Protein AF-A0A815RD59-F1 (afdb_monomer_lite)

InterPro domains:
  IPR032677 GTP cyclohydrolase II [PF00925] (1-135)
  IPR036144 GTP cyclohydrolase II superfamily [G3DSA:3.40.50.10990] (1-135)
  IPR036144 GTP cyclohydrolase II superfamily [SSF142695] (1-135)

Structure (mmCIF, N/CA/C/O backbone):
data_AF-A0A815RD59-F1
#
_entry.id   AF-A0A815RD59-F1
#
loop_
_atom_site.group_PDB
_atom_site.id
_atom_site.type_symbol
_atom_site.label_atom_id
_atom_site.label_alt_id
_atom_site.label_comp_id
_atom_site.label_asym_id
_atom_site.label_entity_id
_atom_site.label_seq_id
_atom_site.pdbx_PDB_ins_code
_atom_site.Cartn_x
_atom_site.Cartn_y
_atom_site.Cartn_z
_atom_site.occupancy
_atom_site.B_iso_or_equiv
_atom_site.auth_seq_id
_atom_site.auth_comp_id
_atom_site.auth_asym_id
_atom_site.auth_atom_id
_atom_site.pdbx_PDB_model_num
ATOM 1 N N . MET A 1 1 ? 5.877 -1.828 13.494 1.00 91.19 1 MET A N 1
ATOM 2 C CA . MET A 1 1 ? 6.997 -1.334 12.678 1.00 91.19 1 MET A CA 1
ATOM 3 C C . MET A 1 1 ? 7.071 0.187 12.782 1.00 91.19 1 MET A C 1
ATOM 5 O O . MET A 1 1 ? 6.203 0.854 12.228 1.00 91.19 1 MET A O 1
ATOM 9 N N . PRO A 1 2 ? 8.025 0.742 13.547 1.00 93.12 2 PRO A N 1
ATOM 10 C CA . PRO A 1 2 ? 8.308 2.178 13.533 1.00 93.12 2 PRO A CA 1
ATOM 11 C C . PRO A 1 2 ? 9.037 2.581 12.240 1.00 93.12 2 PRO A C 1
ATOM 13 O O . PRO A 1 2 ? 9.905 1.844 11.777 1.00 93.12 2 PRO A O 1
ATOM 16 N N . THR A 1 3 ? 8.697 3.737 11.674 1.00 95.25 3 T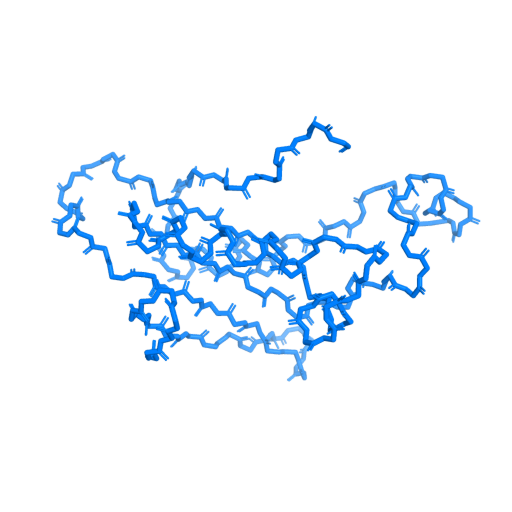HR A N 1
ATOM 17 C CA . THR A 1 3 ? 9.330 4.338 10.488 1.00 95.25 3 THR A CA 1
ATOM 18 C C . THR A 1 3 ? 9.407 5.861 10.644 1.00 95.25 3 THR A C 1
ATOM 20 O O . THR A 1 3 ? 8.900 6.417 11.621 1.00 95.25 3 THR A O 1
ATOM 23 N N . ILE A 1 4 ? 10.003 6.549 9.664 1.00 95.94 4 ILE A N 1
ATOM 24 C CA . ILE A 1 4 ? 9.981 8.019 9.588 1.00 95.94 4 ILE A CA 1
ATOM 25 C C . ILE A 1 4 ? 8.564 8.594 9.404 1.00 95.94 4 ILE A C 1
ATOM 27 O O . ILE A 1 4 ? 8.330 9.741 9.761 1.00 95.94 4 ILE A O 1
ATOM 31 N N . HIS A 1 5 ? 7.622 7.784 8.909 1.00 96.00 5 HIS A N 1
ATOM 32 C CA . HIS A 1 5 ? 6.228 8.169 8.659 1.00 96.00 5 HIS A CA 1
ATOM 33 C C . HIS A 1 5 ? 5.300 7.862 9.841 1.00 96.00 5 HIS A C 1
ATOM 35 O O . HIS A 1 5 ? 4.116 8.169 9.780 1.00 96.00 5 HIS A O 1
ATOM 41 N N . GLY A 1 6 ? 5.799 7.219 10.904 1.00 93.44 6 GLY A N 1
ATOM 42 C CA . GLY A 1 6 ? 5.000 6.850 12.073 1.00 93.44 6 GLY A CA 1
ATOM 43 C C . GLY A 1 6 ? 5.137 5.386 12.483 1.00 93.44 6 GLY A C 1
ATOM 44 O O . GLY A 1 6 ? 6.118 4.707 12.175 1.00 93.44 6 GLY A O 1
ATOM 45 N N . LYS A 1 7 ? 4.164 4.886 13.250 1.00 92.94 7 LYS A N 1
ATOM 46 C CA . LYS A 1 7 ? 4.140 3.497 13.731 1.00 92.94 7 LYS A CA 1
ATOM 47 C C . LYS A 1 7 ? 3.034 2.729 13.024 1.00 92.94 7 LYS A C 1
ATOM 49 O O . LYS A 1 7 ? 1.867 3.077 13.135 1.00 92.94 7 LYS A O 1
ATOM 54 N N . PHE A 1 8 ? 3.406 1.623 12.391 1.00 95.12 8 PHE A N 1
ATOM 55 C CA . PHE A 1 8 ? 2.478 0.783 11.638 1.00 95.12 8 PHE A CA 1
ATOM 56 C C . PHE A 1 8 ? 2.422 -0.641 12.182 1.00 95.12 8 PHE A C 1
ATOM 58 O O . PHE A 1 8 ? 3.410 -1.163 12.706 1.00 95.12 8 PHE A O 1
ATOM 65 N N . CYS A 1 9 ? 1.293 -1.308 11.992 1.00 94.44 9 CYS A N 1
ATOM 66 C CA . CYS A 1 9 ? 1.207 -2.763 12.026 1.00 94.44 9 CYS A CA 1
ATOM 67 C C . CYS A 1 9 ? 1.472 -3.304 10.621 1.00 94.44 9 CYS A C 1
ATOM 69 O O . CYS A 1 9 ? 1.010 -2.735 9.639 1.00 94.44 9 CYS A O 1
ATOM 71 N N . THR A 1 10 ? 2.213 -4.399 10.514 1.00 94.25 10 THR A N 1
ATOM 72 C CA . THR A 1 10 ? 2.486 -5.050 9.230 1.00 94.25 10 THR A CA 1
ATOM 73 C C . THR A 1 10 ? 1.875 -6.440 9.218 1.00 94.25 10 THR A C 1
ATOM 75 O O . THR A 1 10 ? 1.945 -7.165 10.211 1.00 94.25 10 THR A O 1
ATOM 78 N N . ARG A 1 11 ? 1.269 -6.817 8.092 1.00 95.06 11 ARG A N 1
ATOM 79 C CA . ARG A 1 11 ? 0.744 -8.163 7.853 1.00 95.06 11 ARG A CA 1
ATOM 80 C C . ARG A 1 11 ? 1.220 -8.656 6.496 1.00 95.06 11 ARG A C 1
ATOM 82 O O . ARG A 1 11 ? 1.310 -7.879 5.552 1.00 95.06 11 ARG A O 1
ATOM 89 N N . VAL A 1 12 ? 1.530 -9.943 6.415 1.00 94.44 12 VAL A N 1
ATOM 90 C CA . VAL A 1 12 ? 1.972 -10.593 5.180 1.00 94.44 12 VAL A CA 1
ATOM 91 C C . VAL A 1 12 ? 0.905 -11.588 4.750 1.00 94.44 12 VAL A C 1
ATOM 93 O O . VAL A 1 12 ? 0.421 -12.367 5.572 1.00 94.44 12 VAL A O 1
ATOM 96 N N . 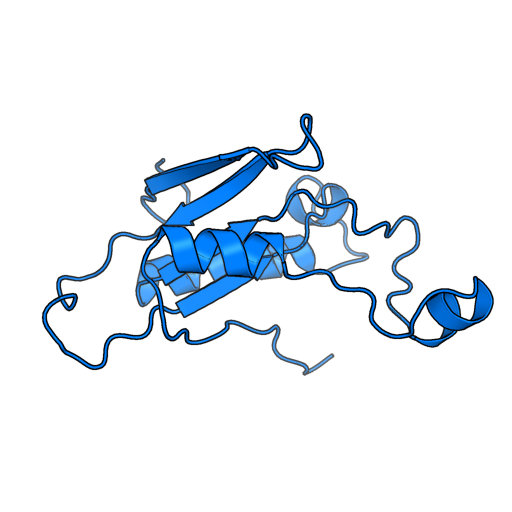TYR A 1 13 ? 0.547 -11.552 3.472 1.00 92.88 13 TYR A N 1
ATOM 97 C CA . TYR A 1 13 ? -0.384 -12.478 2.838 1.00 92.88 13 TYR A CA 1
ATOM 98 C C . TYR A 1 13 ? 0.379 -13.315 1.824 1.00 92.88 13 TYR A C 1
ATOM 100 O O . TYR A 1 13 ? 1.006 -12.766 0.925 1.00 92.88 13 TYR A O 1
ATOM 108 N N . SER A 1 14 ? 0.346 -14.637 1.973 1.00 90.75 14 SER A N 1
ATOM 109 C CA . SER A 1 14 ? 0.928 -15.540 0.976 1.00 90.75 14 SER A CA 1
ATOM 110 C C . SER A 1 14 ? -0.109 -15.828 -0.101 1.00 90.75 14 SER A C 1
ATOM 112 O O . SER A 1 14 ? -1.249 -16.160 0.223 1.00 90.75 14 SER A O 1
ATOM 114 N N . ASP A 1 15 ? 0.282 -15.697 -1.362 1.00 85.25 15 ASP A N 1
ATOM 115 C CA . ASP A 1 15 ? -0.572 -16.055 -2.485 1.00 85.25 15 ASP A CA 1
ATOM 116 C C . ASP A 1 15 ? -0.693 -17.587 -2.558 1.00 85.25 15 ASP A C 1
ATOM 118 O O . ASP A 1 15 ? 0.298 -18.314 -2.658 1.00 85.25 15 ASP A O 1
ATOM 122 N N . LEU A 1 16 ? -1.927 -18.088 -2.464 1.00 81.56 16 LEU A N 1
ATOM 123 C CA . LEU A 1 16 ? -2.221 -19.524 -2.494 1.00 81.56 16 LEU A CA 1
ATOM 124 C C . LEU A 1 16 ? -2.177 -20.107 -3.913 1.00 81.56 16 LEU A C 1
ATOM 126 O O . LEU A 1 16 ? -2.014 -21.315 -4.073 1.00 81.56 16 LEU A O 1
ATOM 130 N N . VAL A 1 17 ? -2.321 -19.263 -4.936 1.00 79.44 17 VAL A N 1
ATOM 131 C CA . VAL A 1 17 ? -2.238 -19.634 -6.354 1.00 79.44 17 VAL A CA 1
ATOM 132 C C . VAL A 1 17 ? -0.790 -19.522 -6.832 1.00 79.44 17 VAL A C 1
ATOM 134 O O . VAL A 1 17 ? -0.280 -20.424 -7.498 1.00 79.44 17 VAL A O 1
ATOM 137 N N . LYS A 1 18 ? -0.100 -18.442 -6.457 1.00 72.62 18 LYS A N 1
ATOM 138 C CA . LYS A 1 18 ? 1.321 -18.203 -6.741 1.00 72.62 18 LYS A CA 1
ATOM 139 C C . LYS A 1 18 ? 2.140 -18.401 -5.471 1.00 72.62 18 LYS A C 1
ATOM 141 O O . LYS A 1 18 ? 2.594 -17.446 -4.858 1.00 72.62 18 LYS A O 1
ATOM 146 N N . THR A 1 19 ? 2.378 -19.655 -5.108 1.00 66.56 19 THR A N 1
ATOM 147 C CA . THR A 1 19 ? 2.923 -20.084 -3.803 1.00 66.56 19 THR A CA 1
ATOM 148 C C . THR A 1 19 ? 4.230 -19.422 -3.329 1.00 66.56 19 THR A C 1
ATOM 150 O O . THR A 1 19 ? 4.572 -19.537 -2.154 1.00 66.56 19 THR A O 1
ATOM 153 N N . SER A 1 20 ? 4.970 -18.730 -4.199 1.00 78.12 20 SER A N 1
ATOM 154 C CA . SER A 1 20 ? 6.191 -17.980 -3.869 1.00 78.12 20 SER A CA 1
ATOM 155 C C . SER A 1 20 ? 6.003 -16.461 -3.745 1.00 78.12 20 SER A C 1
ATOM 157 O O . SER A 1 20 ? 6.980 -15.746 -3.517 1.00 78.12 20 SER A O 1
ATOM 159 N N . VAL A 1 21 ? 4.781 -15.948 -3.900 1.00 84.50 21 VAL A N 1
ATOM 160 C CA . VAL A 1 21 ? 4.464 -14.519 -3.814 1.00 84.50 21 VAL A CA 1
ATOM 161 C C . VAL A 1 21 ? 3.903 -14.195 -2.432 1.00 84.50 21 VAL A C 1
ATOM 163 O O . VAL A 1 21 ? 2.999 -14.858 -1.927 1.00 84.50 21 VAL A O 1
ATOM 166 N N . GLN A 1 22 ? 4.451 -13.152 -1.811 1.00 89.75 22 GLN A N 1
ATOM 167 C CA . GLN A 1 22 ? 3.993 -12.640 -0.524 1.00 89.75 22 GLN A CA 1
ATOM 168 C C . GLN A 1 22 ? 3.641 -11.167 -0.657 1.00 89.75 22 GLN A C 1
ATOM 170 O O . GLN A 1 22 ? 4.514 -10.355 -0.917 1.00 89.75 22 GLN A O 1
ATOM 175 N N . HIS A 1 23 ? 2.386 -10.801 -0.452 1.00 92.00 23 HIS A N 1
ATOM 176 C CA . HIS A 1 23 ? 1.945 -9.411 -0.439 1.00 92.00 23 HIS A CA 1
ATOM 177 C C . HIS A 1 23 ? 2.119 -8.830 0.965 1.00 92.00 23 HIS A C 1
ATOM 179 O O . HIS A 1 23 ? 1.898 -9.517 1.966 1.00 92.00 23 HIS A O 1
ATOM 185 N N . VAL A 1 24 ? 2.488 -7.554 1.050 1.00 94.81 24 VAL A N 1
ATOM 186 C CA . VAL A 1 24 ? 2.668 -6.863 2.332 1.00 94.81 24 VAL A CA 1
ATOM 187 C C . VAL A 1 24 ? 1.554 -5.846 2.512 1.00 94.81 24 VAL A C 1
ATOM 189 O O . VAL A 1 24 ? 1.221 -5.104 1.595 1.00 94.81 24 VAL A O 1
ATOM 192 N N . VAL A 1 25 ? 0.986 -5.797 3.711 1.00 96.12 25 VAL A N 1
ATOM 193 C CA . VAL A 1 25 ? 0.007 -4.791 4.112 1.00 96.12 25 VAL A CA 1
ATOM 194 C C . VAL A 1 25 ? 0.577 -4.001 5.276 1.00 96.12 25 VAL A C 1
ATOM 196 O O . VAL A 1 25 ? 0.968 -4.573 6.295 1.00 96.12 25 VAL A O 1
ATOM 199 N N . ILE A 1 26 ? 0.613 -2.683 5.121 1.00 96.56 26 ILE A N 1
ATOM 200 C CA . ILE A 1 26 ? 1.015 -1.725 6.148 1.00 96.56 26 ILE A CA 1
ATOM 201 C C . ILE A 1 26 ? -0.255 -1.049 6.654 1.00 96.56 26 ILE A C 1
ATOM 203 O O . ILE A 1 26 ? -0.991 -0.448 5.883 1.00 96.56 26 ILE A O 1
ATOM 207 N N . ILE A 1 27 ? -0.528 -1.165 7.946 1.00 95.12 27 ILE A N 1
ATOM 208 C CA . ILE A 1 27 ? -1.761 -0.705 8.582 1.00 95.12 27 ILE A CA 1
ATOM 209 C C . ILE A 1 27 ? -1.390 0.395 9.571 1.00 95.12 27 ILE A C 1
ATOM 211 O O . ILE A 1 27 ? -0.637 0.151 10.518 1.00 95.12 27 ILE A O 1
ATOM 215 N N . ALA A 1 28 ? -1.908 1.601 9.356 1.00 92.88 28 ALA A N 1
ATOM 216 C CA . ALA A 1 28 ? -1.825 2.661 10.351 1.00 92.88 28 ALA A CA 1
ATOM 217 C C . ALA A 1 28 ? -2.797 2.354 11.494 1.00 92.88 28 ALA A C 1
ATOM 219 O O . ALA A 1 28 ? -3.873 1.792 11.273 1.00 92.88 28 ALA A O 1
ATOM 220 N N . THR A 1 29 ? -2.433 2.704 12.727 1.00 77.81 29 THR A N 1
ATOM 221 C CA . THR A 1 29 ? -3.367 2.590 13.852 1.00 77.81 29 THR A CA 1
ATOM 222 C C . THR A 1 29 ? -4.613 3.413 13.558 1.00 77.81 29 THR A C 1
ATOM 224 O O . THR A 1 29 ? -4.531 4.623 13.362 1.00 77.81 29 THR A O 1
ATOM 227 N N . PHE A 1 30 ? -5.769 2.753 13.513 1.00 66.75 30 PHE A N 1
ATOM 228 C CA . PHE A 1 30 ? -7.043 3.437 13.357 1.00 66.75 30 PHE A CA 1
ATOM 229 C C . PHE A 1 30 ? -7.300 4.272 14.612 1.00 66.75 30 PHE A C 1
ATOM 231 O O . PHE A 1 30 ? -7.279 3.738 15.722 1.00 66.75 30 PHE A O 1
ATOM 238 N N . HIS A 1 31 ? -7.548 5.568 14.446 1.00 56.03 31 HIS A N 1
ATOM 239 C CA . HIS A 1 31 ? -8.124 6.383 15.507 1.00 56.03 31 HIS A CA 1
ATOM 240 C C . HIS A 1 31 ? -9.554 5.892 15.752 1.00 56.03 31 HIS A C 1
ATOM 242 O O . HIS A 1 31 ? -10.420 6.238 14.969 1.00 56.03 31 HIS A O 1
ATOM 248 N N . ASP A 1 32 ? -9.725 5.005 16.742 1.00 46.31 32 ASP A N 1
ATOM 249 C CA . ASP A 1 32 ? -10.900 4.555 17.532 1.00 46.31 32 ASP A CA 1
ATOM 250 C C . ASP A 1 32 ? -12.350 4.619 16.977 1.00 46.31 32 ASP A C 1
ATOM 252 O O . ASP A 1 32 ? -13.312 4.375 17.698 1.00 46.31 32 ASP A O 1
ATOM 256 N N . ASP A 1 33 ? -12.556 4.868 15.688 1.00 51.44 33 ASP A N 1
ATOM 257 C CA . ASP A 1 33 ? -13.866 5.125 15.084 1.00 51.44 33 ASP A CA 1
ATOM 258 C C . ASP A 1 33 ? -14.435 3.876 14.388 1.00 51.44 33 ASP A C 1
ATOM 260 O O . ASP A 1 33 ? -15.321 3.940 13.542 1.00 51.44 33 ASP A O 1
ATOM 264 N N . ARG A 1 34 ? -13.946 2.684 14.769 1.00 51.31 34 ARG A N 1
ATOM 265 C CA . ARG A 1 34 ? -14.497 1.392 14.309 1.00 51.31 34 ARG A CA 1
ATOM 266 C C . ARG A 1 34 ? -15.960 1.182 14.724 1.00 51.31 34 ARG A C 1
ATOM 268 O O . ARG A 1 34 ? -16.595 0.261 14.220 1.00 51.31 34 ARG A O 1
ATOM 275 N N . SER A 1 35 ? -16.475 2.004 15.642 1.00 51.53 35 SER A N 1
ATOM 276 C CA . SER A 1 35 ? -17.862 1.950 16.117 1.00 51.53 35 SER A CA 1
ATOM 277 C C . SER A 1 35 ? -18.838 2.782 15.280 1.00 51.53 35 SER A C 1
ATOM 279 O O . SER A 1 35 ? -20.045 2.662 15.491 1.00 51.53 35 SER A O 1
ATOM 281 N N . SER A 1 36 ? -18.373 3.601 14.327 1.00 57.16 36 SER A N 1
ATOM 282 C CA . SER A 1 36 ? -19.276 4.275 13.394 1.00 57.16 36 SER A CA 1
ATOM 283 C C . SER A 1 36 ? -19.552 3.378 12.185 1.00 57.16 36 SER A C 1
ATOM 285 O O . SER A 1 36 ? -18.659 2.929 11.470 1.00 57.16 36 SER A O 1
ATOM 287 N N . SER A 1 37 ? -20.833 3.127 11.926 1.00 56.34 37 SER A N 1
ATOM 288 C CA . SER A 1 37 ? -21.349 2.272 10.847 1.00 56.34 37 SER A CA 1
ATOM 289 C C . SER A 1 37 ? -20.999 2.734 9.417 1.00 56.34 37 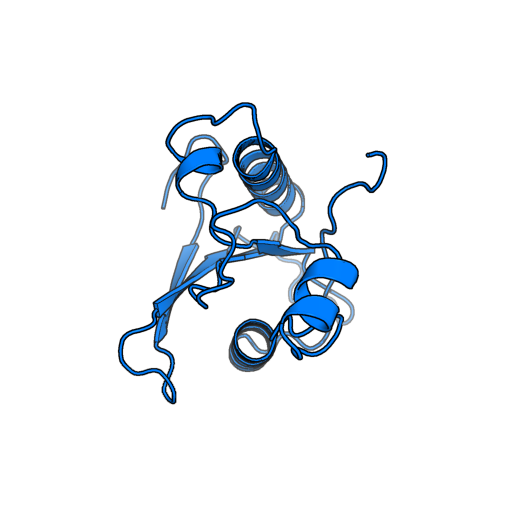SER A C 1
ATOM 291 O O . SER A 1 37 ? -21.415 2.090 8.461 1.00 56.34 37 SER A O 1
ATOM 293 N N . ASN A 1 38 ? -20.217 3.810 9.262 1.00 60.06 38 ASN A N 1
ATOM 294 C CA . ASN A 1 38 ? -19.824 4.426 7.990 1.00 60.06 38 ASN A CA 1
ATOM 295 C C . ASN A 1 38 ? -18.299 4.616 7.830 1.00 60.06 38 ASN A C 1
ATOM 297 O O . ASN A 1 38 ? -17.858 5.349 6.939 1.00 60.06 38 ASN A O 1
ATOM 301 N N . PHE A 1 39 ? -17.462 3.991 8.664 1.00 71.88 39 PHE A N 1
ATOM 302 C CA . PHE A 1 39 ? -16.012 4.152 8.545 1.00 71.88 39 PHE A CA 1
ATOM 303 C C . PHE A 1 39 ? -15.446 3.413 7.317 1.00 71.88 39 PHE A C 1
ATOM 305 O O . PHE A 1 39 ? -15.341 2.190 7.300 1.00 71.88 39 PHE A O 1
ATOM 312 N N . SER A 1 40 ? -15.030 4.166 6.291 1.00 86.50 40 SER A N 1
ATOM 313 C CA . SER A 1 40 ? -14.275 3.639 5.141 1.00 86.50 40 SER A CA 1
ATOM 314 C C . SER A 1 40 ? -12.796 4.033 5.257 1.00 86.50 40 SER A C 1
ATOM 316 O O . SER A 1 40 ? 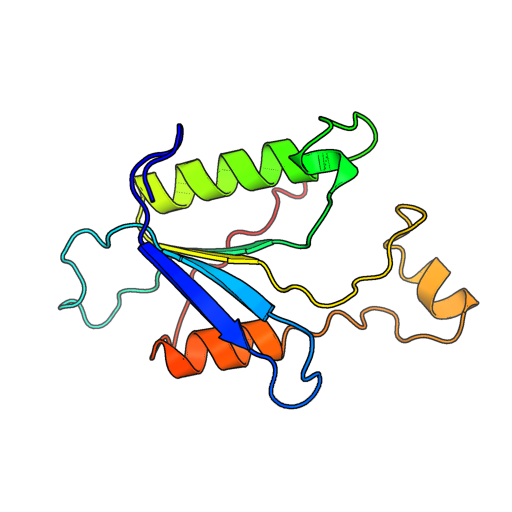-12.483 5.225 5.134 1.00 86.50 40 SER A O 1
ATOM 318 N N . PRO A 1 41 ? -11.858 3.100 5.499 1.00 89.62 41 PRO A N 1
ATOM 319 C CA . PRO A 1 41 ? -10.442 3.436 5.622 1.00 89.62 41 PRO A CA 1
ATOM 320 C C . PRO A 1 41 ? -9.877 3.989 4.312 1.00 89.62 41 PRO A C 1
ATOM 322 O O . PRO A 1 41 ? -10.325 3.617 3.223 1.00 89.62 41 PRO A O 1
ATOM 325 N N . TYR A 1 42 ? -8.871 4.860 4.409 1.00 92.44 42 TYR A N 1
ATOM 326 C CA . TYR A 1 42 ? -8.073 5.205 3.238 1.00 92.44 42 TYR A CA 1
ATOM 327 C C . TYR A 1 42 ? -7.199 4.016 2.850 1.00 92.44 42 TYR A C 1
ATOM 329 O O . TYR A 1 42 ? -6.536 3.424 3.701 1.00 92.44 42 TYR A O 1
ATOM 337 N N . VAL A 1 43 ? -7.221 3.649 1.572 1.00 93.38 43 VAL A N 1
ATOM 338 C CA . VAL A 1 43 ? -6.482 2.494 1.061 1.00 93.38 43 VAL A CA 1
ATOM 339 C C . VAL A 1 43 ? -5.606 2.926 -0.094 1.00 93.38 43 VAL A C 1
ATOM 341 O O . VAL A 1 43 ? -6.104 3.440 -1.089 1.00 93.38 43 VAL A O 1
ATOM 344 N N . ARG A 1 44 ? -4.304 2.677 0.011 1.00 93.81 44 ARG A N 1
ATOM 345 C CA . ARG A 1 44 ? -3.370 2.771 -1.111 1.00 93.81 44 ARG A CA 1
ATOM 346 C C . ARG A 1 44 ? -3.084 1.367 -1.632 1.00 93.81 44 ARG A C 1
ATOM 348 O O . ARG A 1 44 ? -2.650 0.523 -0.859 1.00 93.81 44 ARG A O 1
ATOM 355 N N . ILE A 1 45 ? -3.259 1.129 -2.928 1.00 91.81 45 ILE A N 1
ATOM 356 C CA . ILE A 1 45 ? -2.682 -0.044 -3.600 1.00 91.81 45 ILE A CA 1
ATOM 357 C C . ILE A 1 45 ? -1.435 0.451 -4.324 1.00 91.81 45 ILE A C 1
ATOM 359 O O . ILE A 1 45 ? -1.539 1.289 -5.216 1.00 91.81 45 ILE A O 1
ATOM 363 N N . HIS A 1 46 ? -0.264 0.002 -3.888 1.00 90.50 46 HIS A N 1
ATOM 364 C CA . HIS A 1 46 ? 1.015 0.534 -4.344 1.00 90.50 46 HIS A CA 1
ATOM 365 C C . HIS A 1 46 ? 1.811 -0.528 -5.095 1.00 90.50 46 HIS A C 1
ATOM 367 O O . HIS A 1 46 ? 2.217 -1.526 -4.504 1.00 90.50 46 HIS A O 1
ATOM 373 N N . SER A 1 47 ? 2.029 -0.311 -6.390 1.00 84.50 47 SER A N 1
ATOM 374 C CA . SER A 1 47 ? 2.849 -1.204 -7.209 1.00 84.50 47 SER A CA 1
ATOM 375 C C . SER A 1 47 ? 4.314 -1.136 -6.792 1.00 84.50 47 SER A C 1
ATOM 377 O O . SER A 1 47 ? 4.851 -0.048 -6.605 1.00 84.50 47 SER A O 1
ATOM 379 N N . GLU A 1 48 ? 4.963 -2.297 -6.703 1.00 85.69 48 GLU A N 1
ATOM 380 C CA . GLU A 1 48 ? 6.393 -2.386 -6.416 1.00 85.69 48 GLU A CA 1
ATOM 381 C C . GLU A 1 48 ? 7.227 -1.682 -7.490 1.00 85.69 48 GLU A C 1
ATOM 383 O O . GLU A 1 48 ? 7.179 -2.043 -8.667 1.00 85.69 48 GLU A O 1
ATOM 388 N N . CYS A 1 49 ? 8.077 -0.744 -7.068 1.00 86.12 49 CYS A N 1
ATOM 389 C CA . CYS A 1 49 ? 9.143 -0.213 -7.906 1.00 86.12 49 CYS A CA 1
ATOM 390 C C . CYS A 1 49 ? 10.451 -0.099 -7.122 1.00 86.12 49 CYS A C 1
ATOM 392 O O . CYS A 1 49 ? 10.771 0.941 -6.547 1.00 86.12 49 CYS A O 1
ATOM 394 N N . LEU A 1 50 ? 11.266 -1.155 -7.174 1.00 87.88 50 LEU A N 1
ATOM 395 C CA . LEU A 1 50 ? 12.558 -1.209 -6.483 1.00 87.88 50 LEU A CA 1
ATOM 396 C C . LEU A 1 50 ? 13.444 0.016 -6.775 1.00 87.88 50 LEU A C 1
ATOM 398 O O . LEU A 1 50 ? 14.034 0.599 -5.868 1.00 87.88 50 LEU A O 1
ATOM 402 N N . THR A 1 51 ? 13.543 0.415 -8.046 1.00 87.38 51 THR A N 1
ATOM 403 C CA . THR A 1 51 ? 14.384 1.542 -8.468 1.00 87.38 51 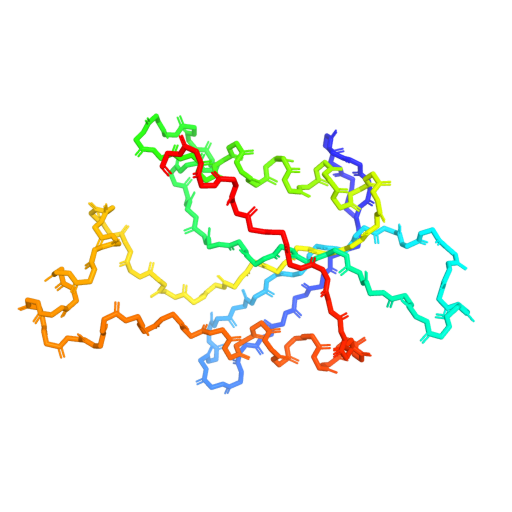THR A CA 1
ATOM 404 C C . THR A 1 51 ? 13.857 2.886 -7.992 1.00 87.38 51 THR A C 1
ATOM 406 O O . THR A 1 51 ? 14.654 3.742 -7.624 1.00 87.38 51 THR A O 1
ATOM 409 N N . GLY A 1 52 ? 12.539 3.085 -7.991 1.00 88.44 52 GLY A N 1
ATOM 410 C CA . GLY A 1 52 ? 11.930 4.334 -7.537 1.00 88.44 52 GLY A CA 1
ATOM 411 C C . GLY A 1 52 ? 11.939 4.486 -6.020 1.00 88.44 52 GLY A C 1
ATOM 412 O O . GLY A 1 52 ? 12.090 5.595 -5.531 1.00 88.44 52 GLY A O 1
ATOM 413 N N . GLU A 1 53 ? 11.787 3.383 -5.289 1.00 92.00 53 GLU A N 1
ATOM 414 C CA . GLU A 1 53 ? 11.581 3.391 -3.837 1.00 92.00 53 GLU A CA 1
ATOM 415 C C . GLU A 1 53 ? 12.875 3.269 -3.031 1.00 92.00 53 GLU A C 1
ATOM 417 O O . GLU A 1 53 ? 12.977 3.860 -1.963 1.00 92.00 53 GLU A O 1
ATOM 422 N N . ILE A 1 54 ? 13.851 2.488 -3.510 1.00 93.38 54 ILE A N 1
ATOM 423 C CA . ILE A 1 54 ? 15.114 2.260 -2.783 1.00 93.38 54 ILE A CA 1
ATOM 424 C C . ILE A 1 54 ? 16.251 3.112 -3.345 1.00 93.38 54 ILE A C 1
ATOM 426 O O . ILE A 1 54 ? 17.126 3.544 -2.599 1.00 93.38 54 ILE A O 1
ATOM 430 N N . PHE A 1 55 ? 16.266 3.326 -4.661 1.00 92.81 55 PHE A N 1
ATOM 431 C CA . PHE A 1 55 ? 17.364 4.008 -5.350 1.00 92.81 55 PHE A CA 1
ATOM 432 C C . PHE A 1 55 ? 17.013 5.433 -5.799 1.00 92.81 55 PHE A C 1
ATOM 434 O O . PHE A 1 55 ? 17.789 6.025 -6.548 1.00 92.81 55 PHE A O 1
ATOM 441 N N . ASP A 1 56 ? 15.852 5.960 -5.389 1.00 90.19 56 ASP A N 1
ATOM 442 C CA . ASP A 1 56 ? 15.366 7.305 -5.731 1.00 90.19 56 ASP A CA 1
ATOM 443 C C . ASP A 1 56 ? 15.467 7.617 -7.235 1.00 90.19 56 ASP A C 1
ATOM 445 O O . ASP A 1 56 ? 15.914 8.685 -7.668 1.00 90.19 56 ASP A O 1
ATOM 449 N N . CYS A 1 57 ? 15.094 6.644 -8.073 1.00 86.94 57 CYS A N 1
ATOM 450 C CA . CYS A 1 57 ? 15.210 6.780 -9.518 1.00 86.94 57 CYS A CA 1
ATOM 451 C C . CYS A 1 57 ? 14.375 7.957 -10.039 1.00 86.94 57 CYS A C 1
ATOM 453 O O . CYS A 1 57 ? 13.150 7.920 -10.017 1.00 86.94 57 CYS A O 1
ATOM 455 N N . LEU A 1 58 ? 15.043 8.941 -10.644 1.00 86.75 58 LEU A N 1
ATOM 456 C CA . LEU A 1 58 ? 14.420 10.148 -11.208 1.00 86.75 58 LEU A CA 1
ATOM 457 C C . LEU A 1 58 ? 13.517 9.899 -12.432 1.00 86.75 58 LEU A C 1
ATOM 459 O O . LEU A 1 58 ? 12.907 10.834 -12.943 1.00 86.75 58 LEU A O 1
ATOM 463 N N . LYS A 1 59 ? 13.467 8.665 -12.952 1.00 83.00 59 LYS A N 1
ATOM 464 C CA . LYS A 1 59 ? 12.634 8.297 -14.112 1.00 83.00 59 LYS A CA 1
ATOM 465 C C . LYS A 1 59 ? 11.207 7.904 -13.732 1.00 83.00 59 LYS A C 1
ATOM 467 O O . LYS A 1 59 ? 10.401 7.653 -14.621 1.00 83.00 59 LYS A O 1
ATOM 472 N N . CYS A 1 60 ? 10.908 7.815 -12.442 1.00 81.12 60 CYS A N 1
ATOM 473 C CA . CYS A 1 60 ? 9.589 7.480 -11.934 1.00 81.12 60 CYS A CA 1
ATOM 474 C C . CYS A 1 60 ? 9.361 8.158 -10.582 1.00 81.12 60 CYS A C 1
ATOM 476 O O . CYS A 1 60 ? 10.305 8.584 -9.926 1.00 81.12 60 CYS A O 1
ATOM 478 N N . ASP A 1 61 ? 8.117 8.214 -10.137 1.00 85.12 61 ASP A N 1
ATOM 479 C CA . ASP A 1 61 ? 7.710 8.888 -8.906 1.00 85.12 61 ASP A CA 1
ATOM 480 C C . ASP A 1 61 ? 7.145 7.923 -7.845 1.00 85.12 61 ASP A C 1
ATOM 482 O O . ASP A 1 61 ? 6.585 8.365 -6.844 1.00 85.12 61 ASP A O 1
ATOM 486 N N . TYR A 1 62 ? 7.352 6.607 -8.001 1.00 88.56 62 TYR A N 1
ATOM 487 C CA . TYR A 1 62 ? 6.883 5.588 -7.048 1.00 88.56 62 TYR A CA 1
ATOM 488 C C . TYR A 1 62 ? 7.402 5.800 -5.618 1.00 88.56 62 TYR A C 1
ATOM 490 O O . TYR A 1 62 ? 6.637 5.614 -4.677 1.00 88.56 62 TYR A O 1
ATOM 498 N N . GLY A 1 63 ? 8.661 6.218 -5.433 1.00 91.25 63 GLY A N 1
ATOM 499 C CA . GLY A 1 63 ? 9.219 6.520 -4.107 1.00 91.25 63 GLY A CA 1
ATOM 500 C C . GLY A 1 63 ? 8.483 7.673 -3.410 1.00 91.25 63 GLY A C 1
ATOM 501 O O . GLY A 1 63 ? 7.892 7.464 -2.348 1.00 91.25 63 GLY A O 1
ATOM 502 N N . PRO A 1 64 ? 8.425 8.876 -4.017 1.00 92.62 64 PRO A N 1
ATOM 503 C CA . PRO A 1 64 ? 7.619 9.983 -3.504 1.00 92.62 64 PRO A CA 1
ATOM 504 C C . PRO A 1 64 ? 6.147 9.622 -3.260 1.00 92.62 64 PRO A C 1
ATOM 506 O O . PRO A 1 64 ? 5.585 10.019 -2.240 1.00 92.62 64 PRO A O 1
ATOM 509 N N . GLN A 1 65 ? 5.529 8.838 -4.148 1.00 91.62 65 GLN A N 1
ATOM 510 C CA . GLN A 1 65 ? 4.149 8.377 -3.976 1.00 91.62 65 GLN A CA 1
ATOM 511 C C . GLN A 1 65 ? 3.982 7.421 -2.786 1.00 91.62 65 GLN A C 1
ATOM 513 O O . GLN A 1 65 ? 2.997 7.533 -2.055 1.00 91.62 65 GLN A O 1
ATOM 518 N N . LEU A 1 66 ? 4.924 6.495 -2.574 1.00 94.56 66 LEU A N 1
ATOM 519 C CA . LEU A 1 66 ? 4.927 5.595 -1.420 1.00 94.56 66 LEU A CA 1
ATOM 520 C C . LEU A 1 66 ? 5.002 6.399 -0.120 1.00 94.56 66 LEU A C 1
ATOM 522 O O . LEU A 1 66 ? 4.182 6.198 0.775 1.00 94.56 66 LEU A O 1
ATOM 526 N N . ASN A 1 67 ? 5.939 7.347 -0.050 1.00 95.62 67 ASN A N 1
ATOM 527 C CA . ASN A 1 67 ? 6.127 8.216 1.111 1.00 95.62 67 ASN A CA 1
ATOM 528 C C . ASN A 1 67 ? 4.863 9.034 1.406 1.00 95.62 67 ASN A C 1
ATOM 530 O O . ASN A 1 67 ? 4.345 8.986 2.519 1.00 95.62 67 ASN A O 1
ATOM 534 N N . ALA A 1 68 ? 4.299 9.693 0.388 1.00 95.00 68 ALA A N 1
ATOM 535 C CA . ALA A 1 68 ? 3.072 10.473 0.530 1.00 95.00 68 ALA A CA 1
ATOM 536 C C . ALA A 1 68 ? 1.880 9.613 0.981 1.00 95.00 68 ALA A C 1
ATOM 538 O O . ALA A 1 68 ? 1.061 10.051 1.790 1.00 95.00 68 ALA A O 1
ATOM 539 N N . ALA A 1 69 ? 1.777 8.375 0.489 1.00 94.81 69 ALA A N 1
ATOM 540 C CA . ALA A 1 69 ? 0.734 7.456 0.917 1.00 94.81 69 ALA A CA 1
ATOM 541 C C . ALA A 1 69 ? 0.914 7.017 2.376 1.00 94.81 69 ALA A C 1
ATOM 543 O O . ALA A 1 69 ? -0.074 6.987 3.106 1.00 94.81 69 ALA A O 1
ATOM 544 N N . LEU A 1 70 ? 2.144 6.706 2.804 1.00 96.50 70 LEU A N 1
ATOM 545 C CA . LEU A 1 70 ? 2.462 6.339 4.189 1.00 96.50 70 LEU A CA 1
ATOM 546 C C . LEU A 1 70 ? 2.166 7.483 5.162 1.00 96.50 70 LEU A C 1
ATOM 548 O O . LEU A 1 70 ? 1.517 7.249 6.184 1.00 96.50 70 LEU A O 1
ATOM 552 N N . ASP A 1 71 ? 2.569 8.708 4.816 1.00 95.81 71 ASP A N 1
ATOM 553 C CA . ASP A 1 71 ? 2.230 9.911 5.581 1.00 95.81 71 ASP A CA 1
ATOM 554 C C . ASP A 1 71 ? 0.714 10.073 5.681 1.00 95.81 71 ASP A C 1
ATOM 556 O O . ASP A 1 71 ? 0.172 10.257 6.774 1.00 95.81 71 ASP A O 1
ATOM 560 N N . LYS A 1 72 ? 0.007 9.923 4.551 1.00 93.75 72 LYS A N 1
ATOM 561 C CA . LYS A 1 72 ? -1.440 10.112 4.525 1.00 93.75 72 LYS A CA 1
ATOM 562 C C . LYS A 1 72 ? -2.163 9.092 5.390 1.00 93.75 72 LYS A C 1
ATOM 564 O O . LYS A 1 72 ? -2.971 9.481 6.227 1.00 93.75 72 LYS A O 1
ATOM 569 N N . ILE A 1 73 ? -1.888 7.796 5.230 1.00 93.62 73 ILE A N 1
ATOM 570 C CA . ILE A 1 73 ? -2.579 6.772 6.027 1.00 93.62 73 ILE A CA 1
ATOM 571 C C . ILE A 1 73 ? -2.248 6.890 7.518 1.00 93.62 73 ILE A C 1
ATOM 573 O O . ILE A 1 73 ? -3.094 6.540 8.335 1.00 93.62 73 ILE A O 1
ATOM 577 N N . ASN A 1 74 ? -1.061 7.388 7.882 1.00 93.69 74 ASN A N 1
ATOM 578 C CA . ASN A 1 74 ? -0.707 7.636 9.276 1.00 93.69 74 ASN A CA 1
ATOM 579 C C . ASN A 1 74 ? -1.463 8.839 9.857 1.00 93.69 74 ASN A C 1
ATOM 581 O O . ASN A 1 74 ? -1.875 8.792 11.010 1.00 93.69 74 ASN A O 1
ATOM 585 N N . GLU A 1 75 ? -1.679 9.887 9.058 1.00 91.50 75 GLU A N 1
ATOM 586 C CA . GLU A 1 75 ? -2.446 11.075 9.446 1.00 91.50 75 GLU A CA 1
ATOM 587 C C . GLU A 1 75 ? -3.942 10.769 9.624 1.00 91.50 75 GLU A C 1
ATOM 589 O O . GLU A 1 75 ? -4.532 11.106 10.647 1.00 91.50 75 GLU A O 1
ATOM 594 N N . VAL A 1 76 ? -4.574 10.152 8.618 1.00 89.12 76 VAL A N 1
ATOM 595 C CA . VAL A 1 76 ? -6.046 10.028 8.559 1.00 89.12 76 VAL A CA 1
ATOM 596 C C . VAL A 1 76 ? -6.573 8.633 8.896 1.00 89.12 76 VAL A C 1
ATOM 598 O O . VAL A 1 76 ? -7.786 8.419 8.924 1.00 89.12 76 VAL A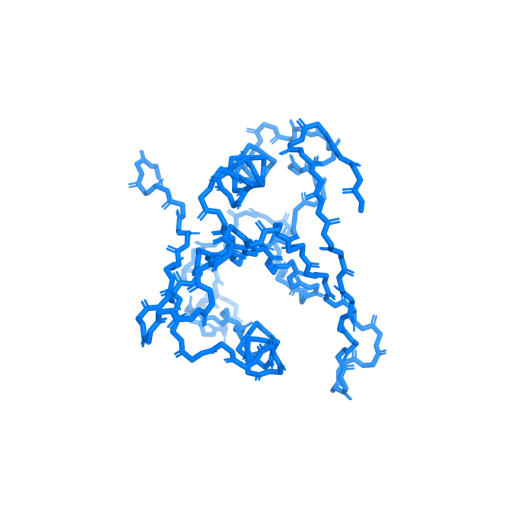 O 1
ATOM 601 N N . GLY A 1 77 ? -5.677 7.680 9.151 1.00 90.00 77 GLY A N 1
ATOM 602 C CA . GLY A 1 77 ? -6.009 6.274 9.341 1.00 90.00 77 GLY A CA 1
ATOM 603 C C . GLY A 1 77 ? -6.275 5.552 8.019 1.00 90.00 77 GLY A C 1
ATOM 604 O O . GLY A 1 77 ? -6.936 6.054 7.104 1.00 90.00 77 GLY A O 1
ATOM 605 N N . GLY A 1 78 ? -5.779 4.323 7.913 1.00 92.75 78 GLY A N 1
ATOM 606 C CA . GLY A 1 78 ? -5.885 3.560 6.682 1.00 92.75 78 GLY A CA 1
ATOM 607 C C . GLY A 1 78 ? -4.868 2.439 6.582 1.00 92.75 78 GLY A C 1
ATOM 608 O O . GLY A 1 78 ? -4.259 2.024 7.571 1.00 92.75 78 GLY A O 1
ATOM 609 N N . LEU A 1 79 ? -4.693 1.947 5.363 1.00 95.19 79 LEU A N 1
ATOM 610 C CA . LEU A 1 79 ? -3.714 0.921 5.049 1.00 95.19 79 LEU A CA 1
ATOM 611 C C . LEU A 1 79 ? -3.139 1.094 3.643 1.00 95.19 79 LEU A C 1
ATOM 613 O O . LEU A 1 79 ? -3.765 1.659 2.746 1.00 95.19 79 LEU A O 1
ATOM 617 N N . LEU A 1 80 ? -1.941 0.565 3.454 1.00 96.00 80 LEU A N 1
ATOM 618 C CA . LEU A 1 80 ? -1.281 0.424 2.170 1.00 96.00 80 LEU A CA 1
ATOM 619 C C . LEU A 1 80 ? -1.115 -1.065 1.878 1.00 96.00 80 LEU A C 1
ATOM 621 O O . LEU A 1 80 ? -0.565 -1.805 2.691 1.00 96.00 80 LEU A O 1
ATOM 625 N N . ILE A 1 81 ? -1.596 -1.498 0.719 1.00 94.62 81 ILE A N 1
ATOM 626 C CA . ILE A 1 81 ? -1.389 -2.835 0.174 1.00 94.62 81 ILE A CA 1
ATOM 627 C C . ILE A 1 81 ? -0.270 -2.725 -0.851 1.00 94.62 81 ILE A C 1
ATOM 629 O O . ILE A 1 81 ? -0.377 -1.971 -1.815 1.00 94.62 81 ILE A O 1
ATOM 633 N N . TYR A 1 82 ? 0.787 -3.492 -0.634 1.00 92.75 82 TYR A N 1
ATOM 634 C CA . TYR A 1 82 ? 1.933 -3.625 -1.518 1.00 92.75 82 TYR A CA 1
ATOM 635 C C . TYR A 1 82 ? 1.863 -5.010 -2.178 1.00 92.75 82 TYR A C 1
ATOM 637 O O . TYR A 1 82 ? 2.433 -5.985 -1.661 1.00 92.75 82 TYR A O 1
ATOM 645 N N . PRO A 1 83 ? 1.065 -5.169 -3.253 1.00 87.19 83 PRO A N 1
ATOM 646 C CA . PRO A 1 83 ? 0.977 -6.433 -3.953 1.00 87.19 83 PRO A CA 1
ATOM 647 C C . PRO A 1 83 ? 2.308 -6.743 -4.639 1.00 87.19 83 PRO A C 1
ATOM 649 O O . PRO A 1 83 ? 2.821 -5.956 -5.426 1.00 87.19 83 PRO A O 1
ATOM 652 N N . ARG A 1 84 ? 2.845 -7.934 -4.372 1.00 81.75 84 ARG A N 1
ATOM 653 C CA . ARG A 1 84 ? 4.062 -8.453 -5.010 1.00 81.75 84 ARG A CA 1
ATOM 654 C C . ARG A 1 84 ? 3.754 -9.253 -6.273 1.00 81.75 84 ARG A C 1
ATOM 656 O O . ARG A 1 84 ? 4.452 -10.211 -6.605 1.00 81.75 84 ARG A O 1
ATOM 663 N N . ASP A 1 85 ? 2.696 -8.865 -6.974 1.00 65.69 85 ASP A N 1
ATOM 664 C CA . ASP A 1 85 ? 2.465 -9.373 -8.311 1.00 65.69 85 ASP A CA 1
ATOM 665 C C . ASP A 1 85 ? 3.467 -8.726 -9.255 1.00 65.69 85 ASP A C 1
ATOM 667 O O . ASP A 1 85 ? 3.731 -7.529 -9.197 1.00 65.69 85 ASP A O 1
ATOM 671 N N . HIS A 1 86 ? 4.045 -9.544 -10.121 1.00 54.56 86 HIS A N 1
ATOM 672 C CA . HIS A 1 86 ? 4.950 -9.141 -11.188 1.00 54.56 86 HIS A CA 1
ATOM 673 C C . HIS A 1 86 ? 4.189 -8.296 -12.222 1.00 54.56 86 HIS A C 1
ATOM 675 O O . HIS A 1 86 ? 3.928 -8.746 -13.337 1.00 54.56 86 HIS A O 1
ATOM 681 N N . MET A 1 87 ? 3.839 -7.062 -11.854 1.00 50.88 87 MET A N 1
ATOM 682 C CA . MET A 1 87 ? 3.574 -5.980 -12.791 1.00 50.88 87 MET A CA 1
ATOM 683 C C . MET A 1 87 ? 4.908 -5.735 -13.498 1.00 50.88 87 MET A C 1
ATOM 685 O O . MET A 1 87 ? 5.809 -5.071 -12.990 1.00 50.88 87 MET A O 1
ATOM 689 N N . LYS A 1 88 ? 5.111 -6.442 -14.613 1.00 41.59 88 LYS A N 1
ATOM 690 C CA . LYS A 1 88 ? 6.298 -6.302 -15.450 1.00 41.59 88 LYS A CA 1
ATOM 691 C C . LYS A 1 88 ? 6.323 -4.882 -16.000 1.00 41.59 88 LYS A C 1
ATOM 693 O O . LYS A 1 88 ? 5.755 -4.643 -17.053 1.00 41.59 88 LYS A O 1
ATOM 698 N N . ASP A 1 89 ? 7.105 -4.012 -15.384 1.00 43.84 89 ASP A N 1
ATOM 699 C CA . ASP A 1 89 ? 7.567 -2.800 -16.046 1.00 43.84 89 ASP A CA 1
ATOM 700 C C . ASP A 1 89 ? 9.087 -2.737 -16.019 1.00 43.84 89 ASP A C 1
ATOM 702 O O . ASP A 1 89 ? 9.718 -2.143 -15.151 1.00 43.84 89 ASP A O 1
ATOM 706 N N . LYS A 1 90 ? 9.702 -3.376 -17.023 1.00 42.25 90 LYS A N 1
ATOM 707 C CA . LYS A 1 90 ? 11.115 -3.136 -17.344 1.00 42.25 90 LYS A CA 1
ATOM 708 C C . LYS A 1 90 ? 11.324 -1.824 -18.109 1.00 42.25 90 LYS A C 1
ATOM 710 O O . LYS A 1 90 ? 12.458 -1.365 -18.164 1.00 42.25 90 LYS A O 1
ATOM 715 N N . ASN A 1 91 ? 10.266 -1.219 -18.664 1.00 35.25 91 ASN A N 1
ATOM 716 C CA . ASN A 1 91 ? 10.398 -0.106 -19.610 1.00 35.25 91 ASN A CA 1
ATOM 717 C C . ASN A 1 91 ? 9.508 1.121 -19.330 1.00 35.25 91 ASN A C 1
ATOM 719 O O . ASN A 1 91 ? 9.563 2.055 -20.124 1.00 35.25 91 ASN A O 1
ATOM 723 N N . GLY A 1 92 ? 8.722 1.165 -18.245 1.00 41.31 92 GLY A N 1
ATOM 724 C CA . GLY A 1 92 ? 7.884 2.337 -17.940 1.00 41.31 92 GLY A CA 1
ATOM 725 C C . GLY A 1 92 ? 6.875 2.665 -19.047 1.00 41.31 92 GLY A C 1
ATOM 726 O O . GLY A 1 92 ? 6.605 3.832 -19.314 1.00 41.31 92 GLY A O 1
ATOM 727 N N . LEU A 1 93 ? 6.367 1.637 -19.729 1.00 41.34 93 LEU A N 1
ATOM 728 C CA . LEU A 1 93 ? 5.361 1.777 -20.776 1.00 41.34 93 LEU A CA 1
ATOM 729 C C . LEU A 1 93 ? 4.063 1.163 -20.271 1.00 41.34 93 LEU A C 1
ATOM 731 O O . LEU A 1 93 ? 3.559 0.201 -20.844 1.00 41.34 93 LEU A O 1
ATOM 735 N N . ASP A 1 94 ? 3.490 1.795 -19.250 1.00 47.56 94 ASP A N 1
ATOM 736 C CA . ASP A 1 94 ? 2.073 1.646 -18.924 1.00 47.56 94 ASP A CA 1
ATOM 737 C C . ASP A 1 94 ? 1.251 2.430 -19.960 1.00 47.56 94 ASP A C 1
ATOM 739 O O . ASP A 1 94 ? 0.602 3.438 -19.692 1.00 47.56 94 ASP A O 1
ATOM 743 N N . THR A 1 95 ? 1.381 2.030 -21.223 1.00 49.69 95 THR A N 1
ATOM 744 C CA . THR A 1 95 ? 0.494 2.502 -22.275 1.00 49.69 95 THR A CA 1
ATOM 745 C C . THR A 1 95 ? -0.248 1.299 -22.802 1.00 49.69 95 THR A C 1
ATOM 747 O O . THR A 1 95 ? 0.349 0.308 -23.218 1.00 49.69 95 THR A O 1
ATOM 750 N N . VAL A 1 96 ? -1.571 1.427 -22.849 1.00 48.62 96 VAL A N 1
ATOM 751 C CA . VAL A 1 96 ? -2.497 0.552 -23.578 1.00 48.62 96 VAL A CA 1
ATOM 752 C C . VAL A 1 96 ? -1.907 0.100 -24.928 1.00 48.62 96 VAL A C 1
ATOM 754 O O . VAL A 1 96 ? -2.069 -1.048 -25.327 1.00 48.62 96 VAL A O 1
ATOM 757 N N . ALA A 1 97 ? -1.144 0.975 -25.592 1.00 45.59 97 ALA A N 1
ATOM 758 C CA . ALA A 1 97 ? -0.421 0.705 -26.830 1.00 45.59 97 ALA A CA 1
ATOM 759 C C . ALA A 1 97 ? 0.635 -0.417 -26.738 1.00 45.59 97 ALA A C 1
ATOM 761 O O . ALA A 1 97 ? 0.718 -1.231 -27.656 1.00 45.59 97 ALA A O 1
ATOM 762 N N . ALA A 1 98 ? 1.425 -0.495 -25.663 1.00 49.22 98 ALA A N 1
ATOM 763 C CA . ALA A 1 98 ? 2.415 -1.556 -25.474 1.00 49.22 98 ALA A CA 1
ATOM 764 C C . ALA A 1 98 ? 1.736 -2.909 -25.222 1.00 49.22 98 ALA A C 1
ATOM 766 O O . ALA A 1 98 ? 2.099 -3.903 -25.850 1.00 49.22 98 ALA A O 1
ATOM 767 N N . ASN A 1 99 ? 0.697 -2.933 -24.383 1.00 45.72 99 ASN A N 1
ATOM 768 C CA . ASN A 1 99 ? -0.087 -4.144 -24.135 1.00 45.72 99 ASN A CA 1
ATOM 769 C C . ASN A 1 99 ? -0.734 -4.658 -25.426 1.00 45.72 99 ASN A C 1
ATOM 771 O O . ASN A 1 99 ? -0.545 -5.821 -25.776 1.00 45.72 99 ASN A O 1
ATOM 775 N N . ILE A 1 100 ? -1.367 -3.779 -26.209 1.00 50.78 100 ILE A N 1
ATOM 776 C CA . ILE A 1 100 ? -1.938 -4.131 -27.518 1.00 50.78 100 ILE A CA 1
ATOM 777 C C . ILE A 1 100 ? -0.857 -4.637 -28.487 1.00 50.78 100 ILE A C 1
ATOM 779 O O . ILE A 1 100 ? -1.083 -5.626 -29.182 1.00 50.78 100 ILE A O 1
ATOM 783 N N . ALA A 1 101 ? 0.327 -4.013 -28.515 1.00 49.88 101 ALA A N 1
ATOM 784 C CA . ALA A 1 101 ? 1.426 -4.423 -29.394 1.00 49.88 101 ALA A CA 1
ATOM 785 C C . ALA A 1 101 ? 1.966 -5.829 -29.077 1.00 49.88 101 ALA A C 1
ATOM 787 O O . ALA A 1 101 ? 2.411 -6.534 -29.981 1.00 49.88 101 ALA A O 1
ATOM 788 N N . PHE A 1 102 ? 1.896 -6.255 -27.814 1.00 47.38 102 PHE A N 1
ATOM 789 C CA . PHE A 1 102 ? 2.258 -7.608 -27.382 1.00 47.38 102 PHE A CA 1
ATOM 790 C C . PHE A 1 102 ? 1.067 -8.582 -27.336 1.00 47.38 102 PHE A C 1
ATOM 792 O O . PHE A 1 102 ? 1.248 -9.742 -26.966 1.00 47.38 102 PHE A O 1
ATOM 799 N N . GLY A 1 103 ? -0.137 -8.145 -27.725 1.00 42.50 103 GLY A N 1
ATOM 800 C CA . GLY A 1 103 ? -1.353 -8.964 -27.695 1.00 42.50 103 GLY A CA 1
ATOM 801 C C . GLY A 1 103 ? -1.943 -9.183 -26.296 1.00 42.50 103 GLY A C 1
ATOM 802 O O . GLY A 1 103 ? -2.748 -10.095 -26.114 1.00 42.50 103 GLY A O 1
ATOM 803 N N . PHE A 1 104 ? -1.553 -8.371 -25.310 1.00 40.28 104 PHE A N 1
ATOM 804 C CA . PHE A 1 104 ? -2.121 -8.361 -23.962 1.00 40.28 104 PHE A CA 1
ATOM 805 C C . PHE A 1 104 ? -3.319 -7.393 -23.855 1.00 40.28 104 PHE A C 1
ATOM 807 O O . PHE A 1 104 ? -3.389 -6.408 -24.597 1.00 40.28 104 PHE A O 1
ATOM 814 N N . PRO A 1 105 ? -4.270 -7.639 -22.932 1.00 42.56 105 PRO A N 1
ATOM 815 C CA . PRO A 1 105 ? -5.372 -6.718 -22.659 1.00 42.56 105 PRO A CA 1
ATOM 816 C C . PRO A 1 105 ? -4.873 -5.323 -22.256 1.00 42.56 105 PRO A C 1
ATOM 818 O O . PRO A 1 105 ? -3.867 -5.190 -21.566 1.00 42.56 105 PRO A O 1
ATOM 821 N N . ALA A 1 106 ? -5.605 -4.284 -22.670 1.00 38.94 106 ALA A N 1
ATOM 822 C CA . ALA A 1 106 ? -5.255 -2.873 -22.471 1.00 38.94 106 ALA A CA 1
ATOM 823 C C . ALA A 1 106 ? -4.999 -2.482 -21.001 1.00 38.94 106 ALA A C 1
ATOM 825 O O . ALA A 1 106 ? -4.157 -1.625 -20.750 1.00 38.94 106 ALA A O 1
ATOM 826 N N . ASP A 1 107 ? -5.682 -3.130 -20.056 1.00 48.97 107 ASP A N 1
ATOM 827 C CA . ASP A 1 107 ? -5.493 -2.972 -18.613 1.00 48.97 107 ASP A CA 1
ATOM 828 C C . ASP A 1 107 ? -5.604 -4.359 -17.954 1.00 48.97 107 ASP A C 1
ATOM 830 O O . ASP A 1 107 ? -6.691 -4.806 -17.595 1.00 48.97 107 ASP A O 1
ATOM 834 N N . ASP A 1 108 ? -4.492 -5.099 -17.879 1.00 46.06 108 ASP A N 1
ATOM 835 C CA . ASP A 1 108 ? -4.414 -6.395 -17.175 1.00 46.06 108 ASP A CA 1
ATOM 836 C C . ASP A 1 108 ? -3.956 -6.204 -15.714 1.00 46.06 108 ASP A C 1
ATOM 838 O O . ASP A 1 108 ? -3.296 -7.068 -15.127 1.00 46.06 108 ASP A O 1
ATOM 842 N N . ARG A 1 109 ? -4.254 -5.042 -15.103 1.00 56.12 109 ARG A N 1
ATOM 843 C CA . ARG A 1 109 ? -3.964 -4.808 -13.683 1.00 56.12 109 ARG A CA 1
ATOM 844 C C . ARG A 1 109 ? -4.862 -5.691 -12.828 1.00 56.12 109 ARG A C 1
ATOM 846 O O . ARG A 1 109 ? -6.023 -5.390 -12.563 1.00 56.12 109 ARG A O 1
ATOM 853 N N . LYS A 1 110 ? -4.298 -6.810 -12.381 1.00 63.47 110 LYS A N 1
ATOM 854 C CA . LYS A 1 110 ? -4.968 -7.749 -11.482 1.00 63.47 110 LYS A CA 1
ATOM 855 C C . LYS A 1 110 ? -4.930 -7.212 -10.059 1.00 63.47 110 LYS A C 1
ATOM 857 O O . LYS A 1 110 ? -3.924 -7.315 -9.365 1.00 63.47 110 LYS A O 1
ATOM 862 N N . TYR A 1 111 ? -6.053 -6.650 -9.622 1.00 75.12 111 TYR A N 1
ATOM 863 C CA . TYR A 1 111 ? -6.275 -6.235 -8.235 1.00 75.12 111 TYR A CA 1
ATOM 864 C C . TYR A 1 111 ? -6.831 -7.366 -7.358 1.00 75.12 111 TYR A C 1
ATOM 866 O O . TYR A 1 111 ? -7.191 -7.123 -6.208 1.00 75.12 111 TYR A O 1
ATOM 874 N N . ASP A 1 112 ? -6.879 -8.597 -7.873 1.00 83.38 112 ASP A N 1
ATOM 875 C CA . ASP A 1 112 ? -7.464 -9.762 -7.201 1.00 83.38 112 ASP A CA 1
ATOM 876 C C . ASP A 1 112 ? -6.846 -9.999 -5.818 1.00 83.38 112 ASP A C 1
ATOM 878 O O . ASP A 1 112 ? -7.565 -10.190 -4.837 1.00 83.38 112 ASP A O 1
ATOM 882 N N . ALA A 1 113 ? -5.516 -9.897 -5.712 1.00 85.31 113 ALA A N 1
ATOM 883 C CA . ALA A 1 113 ? -4.813 -10.021 -4.439 1.00 85.31 113 ALA A CA 1
ATOM 884 C C . ALA A 1 113 ? -5.229 -8.921 -3.450 1.00 85.31 113 ALA A C 1
ATOM 886 O O . ALA A 1 113 ? -5.508 -9.201 -2.286 1.00 85.31 113 ALA A O 1
ATOM 887 N N . ALA A 1 114 ? -5.327 -7.669 -3.907 1.00 88.50 114 ALA A N 1
ATOM 888 C CA . ALA A 1 114 ? -5.753 -6.556 -3.063 1.00 88.50 114 ALA A CA 1
ATOM 889 C C . ALA A 1 114 ? -7.214 -6.712 -2.607 1.00 88.50 114 ALA A C 1
ATOM 891 O O . ALA A 1 114 ? -7.514 -6.487 -1.435 1.00 88.50 114 ALA A O 1
ATOM 892 N N . ALA A 1 115 ? -8.107 -7.152 -3.497 1.00 89.38 115 ALA A N 1
ATOM 893 C CA . ALA A 1 115 ? -9.504 -7.424 -3.173 1.00 89.38 115 ALA A CA 1
ATOM 894 C C . ALA A 1 115 ? -9.642 -8.562 -2.146 1.00 89.38 115 ALA A C 1
ATOM 896 O O . ALA A 1 115 ? -10.366 -8.418 -1.161 1.00 89.38 115 ALA A O 1
ATOM 897 N N . ALA A 1 116 ? -8.900 -9.661 -2.323 1.00 90.50 116 ALA A N 1
ATOM 898 C CA . ALA A 1 116 ? -8.882 -10.778 -1.380 1.00 90.50 116 ALA A CA 1
ATOM 899 C C . ALA A 1 116 ? -8.358 -10.360 0.003 1.00 90.50 116 ALA A C 1
ATOM 901 O O . ALA A 1 116 ? -8.935 -10.736 1.023 1.00 90.50 116 ALA A O 1
ATOM 902 N N . ILE A 1 117 ? -7.307 -9.534 0.041 1.00 92.06 117 ILE A N 1
ATOM 903 C CA . ILE A 1 117 ? -6.753 -8.969 1.277 1.00 92.06 117 ILE A CA 1
ATOM 904 C C . ILE A 1 117 ? -7.783 -8.088 1.992 1.00 92.06 117 ILE A C 1
ATOM 906 O O . ILE A 1 117 ? -7.987 -8.244 3.194 1.00 92.06 117 ILE A O 1
ATOM 910 N N . LEU A 1 118 ? -8.448 -7.172 1.281 1.00 91.19 118 LEU A N 1
ATOM 911 C CA . LEU A 1 118 ? -9.474 -6.305 1.874 1.00 91.19 118 LEU A CA 1
ATOM 912 C C . LEU A 1 118 ? -10.644 -7.118 2.439 1.00 91.19 118 LEU A C 1
ATOM 914 O O . LEU A 1 118 ? -11.113 -6.827 3.540 1.00 91.19 118 LEU A O 1
ATOM 918 N N . ASN A 1 119 ? -11.057 -8.168 1.726 1.00 91.31 119 ASN A N 1
ATOM 919 C CA . ASN A 1 119 ? -12.102 -9.077 2.177 1.00 91.31 119 ASN A CA 1
ATOM 920 C C . ASN A 1 119 ? -11.697 -9.852 3.446 1.00 91.31 119 ASN A C 1
ATOM 922 O O . ASN A 1 119 ? -12.483 -9.919 4.386 1.00 91.31 119 ASN A O 1
ATOM 926 N N . ASP A 1 120 ? -10.465 -10.372 3.525 1.00 92.31 120 ASP A N 1
ATOM 927 C CA . ASP A 1 120 ? -9.942 -11.021 4.745 1.00 92.31 120 ASP A CA 1
ATOM 928 C C . ASP A 1 120 ? -9.868 -10.055 5.940 1.00 92.31 120 ASP A C 1
ATOM 930 O O . ASP A 1 120 ? -10.107 -10.442 7.083 1.00 92.31 120 ASP A O 1
ATOM 934 N N . LEU A 1 121 ? -9.581 -8.776 5.685 1.00 89.50 121 LEU A N 1
ATOM 935 C CA . LEU A 1 121 ? -9.594 -7.728 6.708 1.00 89.50 121 LEU A CA 1
ATOM 936 C C . LEU A 1 121 ? -11.013 -7.292 7.120 1.00 89.50 121 LEU A C 1
ATOM 938 O O . LEU A 1 121 ? -11.142 -6.464 8.024 1.00 89.50 121 LEU A O 1
ATOM 942 N N . GLY A 1 122 ? -12.063 -7.827 6.484 1.00 88.88 122 GLY A N 1
ATOM 943 C CA . GLY A 1 122 ? -13.460 -7.468 6.741 1.00 88.88 122 GLY A CA 1
ATOM 944 C C . GLY A 1 122 ? -13.839 -6.067 6.251 1.00 88.88 122 GLY A C 1
ATOM 945 O O . GLY A 1 122 ? -14.778 -5.466 6.770 1.00 88.88 122 GLY A O 1
ATOM 946 N N . ILE A 1 123 ? -13.094 -5.514 5.290 1.00 87.00 123 ILE A N 1
ATOM 947 C CA . ILE A 1 123 ? -13.295 -4.158 4.774 1.00 87.00 123 ILE A CA 1
ATOM 948 C C . ILE A 1 123 ? -14.195 -4.221 3.541 1.00 87.00 123 ILE A C 1
ATOM 950 O O . ILE A 1 123 ? -13.801 -4.728 2.495 1.00 87.00 123 ILE A O 1
ATOM 954 N N . VAL A 1 124 ? -15.400 -3.663 3.666 1.00 84.06 124 VAL A N 1
ATOM 955 C CA . VAL A 1 124 ? -16.427 -3.672 2.608 1.00 84.06 124 VAL A CA 1
ATOM 956 C C . VAL A 1 124 ? -16.447 -2.400 1.756 1.00 84.06 124 VAL A C 1
ATOM 958 O O . VAL A 1 124 ? -16.967 -2.411 0.644 1.00 84.06 124 VAL A O 1
ATOM 961 N N . SER A 1 125 ? -15.877 -1.302 2.256 1.00 85.75 125 SER A N 1
ATOM 962 C CA . SER A 1 125 ? -15.806 -0.014 1.563 1.00 85.75 125 SER A CA 1
ATOM 963 C C . SER A 1 125 ? -14.495 0.701 1.877 1.00 85.75 125 SER A C 1
ATOM 965 O O . SER A 1 125 ? -13.979 0.621 2.991 1.00 85.75 125 SER A O 1
ATOM 967 N N . ILE A 1 126 ? -13.937 1.400 0.887 1.00 88.31 126 ILE A N 1
ATOM 968 C CA . ILE A 1 126 ? -12.630 2.062 0.987 1.00 88.31 126 ILE A CA 1
ATOM 969 C C . ILE A 1 126 ? -12.679 3.464 0.388 1.00 88.31 126 ILE A C 1
ATOM 971 O O . ILE A 1 126 ? -13.456 3.739 -0.524 1.00 88.31 126 ILE A O 1
ATOM 975 N N . ARG A 1 127 ? -11.788 4.337 0.857 1.00 90.12 127 ARG A N 1
ATOM 976 C CA . ARG A 1 127 ? -11.415 5.573 0.160 1.00 90.12 127 ARG A CA 1
ATOM 977 C C . ARG A 1 127 ? -10.083 5.332 -0.543 1.00 90.12 127 ARG A C 1
ATOM 979 O O . ARG A 1 127 ? -9.035 5.343 0.099 1.00 90.12 127 ARG A O 1
ATOM 986 N N . LEU A 1 128 ? -10.126 5.042 -1.841 1.00 90.00 128 LEU A N 1
ATOM 987 C CA . LEU A 1 128 ? -8.924 4.712 -2.605 1.00 90.00 128 LEU A CA 1
ATOM 988 C C . LEU A 1 128 ? -8.030 5.953 -2.767 1.00 90.00 128 LEU A C 1
ATOM 990 O O . LEU A 1 128 ? -8.459 6.975 -3.297 1.00 90.00 128 LEU A O 1
ATOM 994 N N . LEU A 1 129 ? -6.779 5.845 -2.329 1.00 88.19 129 LEU A N 1
ATOM 995 C CA . LEU A 1 129 ? -5.729 6.833 -2.554 1.00 88.19 129 LEU A CA 1
ATOM 996 C C . LEU A 1 129 ? -5.111 6.604 -3.936 1.00 88.19 129 LEU A C 1
ATOM 998 O O . LEU A 1 129 ? -4.146 5.848 -4.097 1.00 88.19 129 LEU A O 1
ATOM 1002 N N . ILE A 1 130 ? -5.695 7.258 -4.937 1.00 80.81 130 ILE A N 1
ATOM 1003 C CA . ILE A 1 130 ? -5.137 7.329 -6.288 1.00 80.81 130 ILE A CA 1
ATOM 1004 C C . ILE A 1 130 ? -4.028 8.382 -6.356 1.00 80.81 130 ILE A C 1
ATOM 1006 O O . ILE A 1 130 ? -3.984 9.313 -5.552 1.00 80.81 130 ILE A O 1
ATOM 1010 N N . ASN A 1 131 ? -3.122 8.232 -7.319 1.00 73.19 131 ASN A N 1
ATOM 1011 C CA . ASN A 1 131 ? -2.173 9.294 -7.636 1.00 73.19 131 ASN A CA 1
ATOM 1012 C C . ASN A 1 131 ? -2.937 10.515 -8.155 1.00 73.19 131 ASN A C 1
ATOM 1014 O O . ASN A 1 131 ? -3.839 10.361 -8.981 1.00 73.19 131 ASN A O 1
ATOM 1018 N N . ASN A 1 132 ? -2.564 11.714 -7.701 1.00 50.91 132 ASN A N 1
ATOM 1019 C CA . ASN A 1 132 ? -3.020 12.944 -8.341 1.00 50.91 132 ASN A CA 1
ATOM 1020 C C . ASN A 1 132 ? -2.571 12.916 -9.804 1.00 50.91 132 ASN A C 1
ATOM 1022 O O . ASN A 1 132 ? -1.376 12.966 -10.089 1.00 50.91 132 ASN A O 1
ATOM 1026 N N . SER A 1 133 ? -3.535 12.820 -10.714 1.00 41.72 133 SER A N 1
ATOM 1027 C CA . SER A 1 133 ? -3.337 12.825 -12.165 1.00 41.72 133 SER A CA 1
ATOM 1028 C C . SER A 1 133 ? -3.146 14.264 -12.664 1.00 41.72 133 SER A C 1
ATOM 1030 O O . SER A 1 133 ? -3.889 14.739 -13.512 1.00 41.72 133 SER A O 1
ATOM 1032 N N . ASP A 1 134 ? -2.174 14.980 -12.093 1.00 31.03 134 ASP A N 1
ATOM 1033 C CA . ASP A 1 134 ? -1.694 16.265 -12.633 1.00 31.03 134 ASP A CA 1
ATOM 1034 C C . ASP A 1 134 ? -0.380 16.107 -13.423 1.00 31.03 134 ASP A C 1
ATOM 1036 O O . ASP A 1 134 ? 0.258 17.091 -13.804 1.00 31.03 134 ASP A O 1
ATOM 1040 N N . LYS A 1 135 ? 0.003 14.859 -13.722 1.00 30.92 135 LYS A N 1
ATOM 1041 C CA . LYS A 1 135 ? 0.909 14.473 -14.808 1.00 30.92 135 LYS A CA 1
ATOM 1042 C C . LYS A 1 135 ? 0.478 13.149 -15.417 1.00 30.92 135 LYS A C 1
ATOM 1044 O O . LYS A 1 135 ? 0.013 12.282 -14.644 1.00 30.92 135 LYS A O 1
#

Sequence (135 aa):
MPTIHGKFCTRVYSDLVKTSVQHVVIIATFHDDRSSSNFSPYVRIHSECLTGEIFDCLKCDYGPQLNAALDKINEVGGLLIYPRDHMKDKNGLDTVAANIAFGFPADDRKYDAAAAILNDLGIVSIRLLINNSDK

pLDDT: mean 77.44, std 19.79, range [30.92, 96.56]

Secondary structure (DSSP, 8-state):
-EETTEEEEEEEEE-SSSTT-EEEEEEEPP-S-TTSTT---EEEE----HHHHTS--TT--HHHHHHHHHHHHHHH-EEEEE-------SS----HHHHHHTT--TT----HHHHHHHHHTT----EE-------

Foldseek 3Di:
DQDPLGDWDKDWDADPVNRPWIKIKTWADDPPVPVDPPDAAEEEEAEDDCCCCVVVDPVDPSNVVVSVSSNVCNVHTHMYIYGPPCPDDPDPPLALVVCVVVPHGSDPPDCVVVVVVCVVVVRPHHNYDDPDPPD

Organism: NCBI:txid392033

Radius of gyration: 15.85 Å; chains: 1; bounding box: 39×36×47 Å